Protein AF-A0A3M2BTY1-F1 (afdb_monomer_lite)

Radius of gyration: 21.59 Å; chains: 1; bounding box: 70×40×48 Å

Foldseek 3Di:
DVVVVVVVVVVVVVVVVVVVVPPQPQDFPWPPDKDKCFLVHFKDKDFDPFQNKFFKKKFKKEKAPCQPPDFFDFFKKKFFAAPVRHTPDIDTDGDQPFYHHQQCVDPVNVVRDPHHHDDFPDWDQDPVNPGIGGIGMGMDGPVDMDGTGMMMMGGDPPDDRRMIMITRTMGGGD

Sequence (174 aa):
GRRRALAALLFVVAVTAAGLAALPRAGVVPLAETVALGAARRGWARSLPPGTTVSTVVIDSSLTHSLGLEPGAPLAAVQLLDAERRPLASWRLRLGEHTAEWAVARGDVANRLSYRPPAPWLSTVAPDGSHFARRFRARFDLGSPVAAAWVVVRRPRRLPPATEVVLYRLELRP

Secondary structure (DSSP, 8-state):
-HHHHHHHHHHHHHHHHHHHHTS--------SS-EEESSS--EEEEE--TT-EEEEEEEEEEEES-TTPPTT-EEEEEEEE-TT--EEEEEEEEBTTTB-BTTTTSHHHHTT-SSPPPPPSEEEE-TTSSSEEEEEEEEEEEEEEEE-SEEEEE--TTS-TT-EEEEEEEEEE-

Structure (mmCIF, N/CA/C/O backbone):
data_AF-A0A3M2BTY1-F1
#
_entry.id   AF-A0A3M2BTY1-F1
#
loop_
_atom_site.group_PDB
_atom_site.id
_atom_site.type_symbol
_atom_site.label_atom_id
_atom_site.label_alt_id
_atom_site.label_comp_id
_atom_site.label_asym_id
_atom_site.label_entity_id
_atom_site.label_seq_id
_atom_site.pdbx_PDB_ins_code
_atom_site.Cartn_x
_atom_site.Cartn_y
_atom_site.Cartn_z
_atom_site.occupancy
_atom_site.B_iso_or_equiv
_atom_site.auth_seq_id
_atom_site.auth_comp_id
_atom_site.auth_asym_id
_atom_site.auth_atom_id
_atom_site.pdbx_PDB_model_num
ATOM 1 N N . GLY A 1 1 ? -53.047 24.968 22.692 1.00 58.06 1 GLY A N 1
ATOM 2 C CA . GLY A 1 1 ? -52.004 25.496 23.600 1.00 58.06 1 GLY A CA 1
ATOM 3 C C . GLY A 1 1 ? -50.665 25.585 22.891 1.00 58.06 1 GLY A C 1
ATOM 4 O O . GLY A 1 1 ? -49.996 24.567 22.757 1.00 58.06 1 GLY A O 1
ATOM 5 N N . ARG A 1 2 ? -50.273 26.787 22.441 1.00 51.78 2 ARG A N 1
ATOM 6 C CA . ARG A 1 2 ? -49.049 27.041 21.646 1.00 51.78 2 ARG A CA 1
ATOM 7 C C . ARG A 1 2 ? -47.749 26.539 22.305 1.00 51.78 2 ARG A C 1
ATOM 9 O O . ARG A 1 2 ? -46.832 26.140 21.603 1.00 51.78 2 ARG A O 1
ATOM 16 N N . ARG A 1 3 ? -47.703 26.460 23.642 1.00 51.59 3 ARG A N 1
ATOM 17 C CA . ARG A 1 3 ? -46.551 25.938 24.405 1.00 51.59 3 ARG A CA 1
ATOM 18 C C . ARG A 1 3 ? -46.315 24.426 24.250 1.00 51.59 3 ARG A C 1
ATOM 20 O O . ARG A 1 3 ? -45.173 23.996 24.316 1.00 51.59 3 ARG A O 1
ATOM 27 N N . ARG A 1 4 ? -47.359 23.620 24.006 1.00 50.47 4 ARG A N 1
ATOM 28 C CA . ARG A 1 4 ? -47.216 22.157 23.831 1.00 50.47 4 ARG A CA 1
ATOM 29 C C . ARG A 1 4 ? -46.705 21.776 22.435 1.00 50.47 4 ARG A C 1
ATOM 31 O O . ARG A 1 4 ? -45.961 20.815 22.310 1.00 50.47 4 ARG A O 1
ATOM 38 N N . ALA A 1 5 ? -47.041 22.565 21.412 1.00 50.19 5 ALA A N 1
ATOM 39 C CA . ALA A 1 5 ? -46.556 22.354 20.046 1.00 50.19 5 ALA A CA 1
ATOM 40 C C . ALA A 1 5 ? -45.056 22.684 19.893 1.00 50.19 5 ALA A C 1
ATOM 42 O O . ALA A 1 5 ? -44.337 21.972 19.203 1.00 50.19 5 ALA A O 1
ATOM 43 N N . LEU A 1 6 ? -44.569 23.714 20.597 1.00 51.16 6 LEU A N 1
ATOM 44 C CA . LEU A 1 6 ? -43.148 24.092 20.617 1.00 51.16 6 LEU A CA 1
ATOM 45 C C . LEU A 1 6 ? -42.258 23.054 21.322 1.00 51.16 6 LEU A C 1
ATOM 47 O O . LEU A 1 6 ? -41.157 22.777 20.855 1.00 51.16 6 LEU A O 1
ATOM 51 N N . ALA A 1 7 ? -42.744 22.441 22.406 1.00 52.81 7 ALA A N 1
ATOM 52 C CA . ALA A 1 7 ? -42.001 21.406 23.130 1.00 52.81 7 ALA A CA 1
ATOM 53 C C . ALA A 1 7 ? -41.835 20.111 22.311 1.00 52.81 7 ALA A C 1
ATOM 55 O O . ALA A 1 7 ? -40.768 19.503 22.330 1.00 52.81 7 ALA A O 1
ATOM 56 N N . ALA A 1 8 ? -42.861 19.717 21.547 1.00 49.44 8 ALA A N 1
ATOM 57 C CA . ALA A 1 8 ? -42.791 18.546 20.673 1.00 49.44 8 ALA A CA 1
ATOM 58 C C . ALA A 1 8 ? -41.822 18.751 19.491 1.00 49.44 8 ALA A C 1
ATOM 60 O O . ALA A 1 8 ? -41.097 17.828 19.126 1.00 49.44 8 ALA A O 1
ATOM 61 N N . LEU A 1 9 ? -41.750 19.969 18.936 1.00 47.84 9 LEU A N 1
ATOM 62 C CA . LEU A 1 9 ? -40.831 20.288 17.838 1.00 47.84 9 LEU A CA 1
ATOM 63 C C . LEU A 1 9 ? -39.355 20.250 18.282 1.00 47.84 9 LEU A C 1
ATOM 65 O O . LEU A 1 9 ? -38.503 19.752 17.550 1.00 47.84 9 LEU A O 1
ATOM 69 N N . LEU A 1 10 ? -39.055 20.722 19.498 1.00 50.84 10 LEU A N 1
ATOM 70 C CA . LEU A 1 10 ? -37.697 20.700 20.060 1.00 50.84 10 LEU A CA 1
ATOM 71 C C . LEU A 1 10 ? -37.196 19.275 20.347 1.00 50.84 10 LEU A C 1
ATOM 73 O O . LEU A 1 10 ? -36.008 19.001 20.186 1.00 50.84 10 LEU A O 1
ATOM 77 N N . PHE A 1 11 ? -38.090 18.353 20.713 1.00 49.59 11 PHE A N 1
ATOM 78 C CA . PHE A 1 11 ? -37.715 16.965 20.994 1.00 49.59 11 PHE A CA 1
ATOM 79 C C . PHE A 1 11 ? -37.336 16.195 19.717 1.00 49.59 11 PHE A C 1
ATOM 81 O O . PHE A 1 11 ? -36.356 15.452 19.707 1.00 49.59 11 PHE A O 1
ATOM 88 N N . VAL A 1 12 ? -38.051 16.422 18.609 1.00 50.56 12 VAL A N 1
ATOM 89 C CA . VAL A 1 12 ? -37.756 15.774 17.317 1.00 50.56 12 VAL A CA 1
ATOM 90 C C . VAL A 1 12 ? -36.414 16.248 16.743 1.00 50.56 12 VAL A C 1
ATOM 92 O O . VAL A 1 12 ? -35.646 15.424 16.246 1.00 50.56 12 VAL A O 1
ATOM 95 N N . VAL A 1 13 ? -36.085 17.540 16.878 1.00 52.81 13 VAL A N 1
ATOM 96 C CA . VAL A 1 13 ? -34.789 18.104 16.446 1.00 52.81 13 VAL A CA 1
ATOM 97 C C . VAL A 1 13 ? -33.627 17.579 17.302 1.00 52.81 13 VAL A C 1
ATOM 99 O O . VAL A 1 13 ? -32.562 17.264 16.771 1.00 52.81 13 VAL A O 1
ATOM 102 N N . ALA A 1 14 ? -33.822 17.410 18.615 1.00 50.62 14 ALA A N 1
ATOM 103 C CA . ALA A 1 14 ? -32.788 16.870 19.502 1.00 50.62 14 ALA A CA 1
ATOM 104 C C . ALA A 1 14 ? -32.478 15.386 19.218 1.00 50.62 14 ALA A C 1
ATOM 106 O O . ALA A 1 14 ? -31.310 14.993 19.195 1.00 50.62 14 ALA A O 1
ATOM 107 N N . VAL A 1 15 ? -33.501 14.569 18.935 1.00 52.22 15 VAL A N 1
ATOM 108 C CA . VAL A 1 15 ? -33.322 13.141 18.604 1.00 52.22 15 VAL A CA 1
ATOM 109 C C . VAL A 1 15 ? -32.662 12.950 17.229 1.00 52.22 15 VAL A C 1
ATOM 111 O O . VAL A 1 15 ? -31.825 12.062 17.073 1.00 52.22 15 VAL A O 1
ATOM 114 N N . THR A 1 16 ? -32.943 13.815 16.247 1.00 52.03 16 THR A N 1
ATOM 115 C CA . THR A 1 16 ? -32.255 13.774 14.938 1.00 52.03 16 THR A CA 1
ATOM 116 C C . THR A 1 16 ? -30.805 14.268 15.007 1.00 52.03 16 THR A C 1
ATOM 118 O O . THR A 1 16 ? -29.936 13.681 14.361 1.00 52.03 16 THR A O 1
ATOM 121 N N . ALA A 1 17 ? -30.497 15.275 15.832 1.00 51.81 17 ALA A N 1
ATOM 122 C CA . ALA A 1 17 ? -29.123 15.750 16.028 1.00 51.81 17 ALA A CA 1
ATOM 123 C C . ALA A 1 17 ? -28.230 14.724 16.757 1.00 51.81 17 ALA A C 1
ATOM 125 O O . ALA A 1 17 ? -27.063 14.557 16.398 1.00 51.81 17 ALA A O 1
ATOM 126 N N . ALA A 1 18 ? -28.776 13.987 17.732 1.00 54.22 18 ALA A N 1
ATOM 127 C CA . ALA A 1 18 ? -28.045 12.932 18.438 1.00 54.22 18 ALA A CA 1
ATOM 128 C C . ALA A 1 18 ? -27.716 11.727 17.531 1.00 54.22 18 ALA A C 1
ATOM 130 O O . ALA A 1 18 ? -26.628 11.162 17.631 1.00 54.22 18 ALA A O 1
ATOM 131 N N . GLY A 1 19 ? -28.608 11.376 16.596 1.00 52.06 19 GLY A N 1
ATOM 132 C CA . GLY A 1 19 ? -28.371 10.299 15.626 1.00 52.06 19 GLY A CA 1
ATOM 133 C C . GLY A 1 19 ? -27.244 10.600 14.627 1.00 52.06 19 GLY A C 1
ATOM 134 O O . GLY A 1 19 ? -26.465 9.712 14.291 1.00 52.06 19 GLY A O 1
ATOM 135 N N . LEU A 1 20 ? -27.096 11.860 14.201 1.00 52.16 20 LEU A N 1
ATOM 136 C CA . LEU A 1 20 ? -26.024 12.291 13.289 1.00 52.16 20 LEU A CA 1
ATOM 137 C C . LEU A 1 20 ? -24.641 12.343 13.960 1.00 52.16 20 LEU A C 1
ATOM 139 O O . LEU A 1 20 ? -23.632 12.119 13.292 1.00 52.16 20 LEU A O 1
ATOM 143 N N . ALA A 1 21 ? -24.576 12.592 15.272 1.00 54.00 21 ALA A N 1
ATOM 144 C CA . ALA A 1 21 ? -23.324 12.577 16.033 1.00 54.00 21 ALA A CA 1
ATOM 145 C C . ALA A 1 21 ? -22.794 11.156 16.314 1.00 54.00 21 ALA A C 1
ATOM 147 O O . ALA A 1 21 ? -21.604 10.996 16.587 1.00 54.00 21 ALA A O 1
ATOM 148 N N . ALA A 1 22 ? -23.658 10.139 16.226 1.00 53.44 22 ALA A N 1
ATOM 149 C CA . ALA A 1 22 ? -23.316 8.733 16.437 1.00 53.44 22 ALA A CA 1
ATOM 150 C C . ALA A 1 22 ? -22.907 7.996 15.150 1.00 53.44 22 ALA A C 1
ATOM 152 O O . ALA A 1 22 ? -22.545 6.820 15.210 1.00 53.44 22 ALA A O 1
ATOM 153 N N . LEU A 1 23 ? -22.944 8.658 13.986 1.00 50.78 23 LEU A N 1
ATOM 154 C CA . LEU A 1 23 ? -22.429 8.051 12.765 1.00 50.78 23 LEU A CA 1
ATOM 155 C C . LEU A 1 23 ? -20.913 7.864 12.911 1.00 50.78 23 LEU A C 1
ATOM 157 O O . LEU A 1 23 ? -20.207 8.849 13.163 1.00 50.78 23 LEU A O 1
ATOM 161 N N . PRO A 1 24 ? -20.387 6.636 12.743 1.00 52.91 24 PRO A N 1
ATOM 162 C CA . PRO A 1 24 ? -18.952 6.418 12.733 1.00 52.91 24 PRO A CA 1
ATOM 163 C C . PRO A 1 24 ? -18.378 7.276 11.609 1.00 52.91 24 PRO A C 1
ATOM 165 O O . PRO A 1 24 ? -18.640 7.037 10.428 1.00 52.91 24 PRO A O 1
ATOM 168 N N . ARG A 1 25 ? -17.640 8.334 11.968 1.00 55.75 25 ARG A N 1
ATOM 169 C CA . ARG A 1 25 ? -16.947 9.150 10.974 1.00 55.75 25 ARG A CA 1
ATOM 170 C C . ARG A 1 25 ? -16.021 8.211 10.228 1.00 55.75 25 ARG A C 1
ATOM 172 O O . ARG A 1 25 ? -15.083 7.680 10.820 1.00 55.75 25 ARG A O 1
ATOM 179 N N . ALA A 1 26 ? -16.295 8.010 8.943 1.00 56.25 26 ALA A N 1
ATOM 180 C CA . ALA A 1 26 ? -15.374 7.319 8.073 1.00 56.25 26 ALA A CA 1
ATOM 181 C C . ALA A 1 26 ? -14.059 8.099 8.068 1.00 56.25 26 ALA A C 1
ATOM 183 O O . ALA A 1 26 ? -13.945 9.163 7.459 1.00 56.25 26 ALA A O 1
ATOM 184 N N . GLY A 1 27 ? -13.098 7.615 8.849 1.00 60.81 27 GLY A N 1
ATOM 185 C CA . GLY A 1 27 ? -11.840 8.294 9.077 1.00 60.81 27 GLY A CA 1
ATOM 186 C C . GLY A 1 27 ? -10.926 8.082 7.890 1.00 60.81 27 GLY A C 1
ATOM 187 O O . GLY A 1 27 ? -10.031 7.248 7.952 1.00 60.81 27 GLY A O 1
ATOM 188 N N . VAL A 1 28 ? -11.097 8.855 6.816 1.00 65.81 28 VAL A N 1
ATOM 189 C CA . VAL A 1 28 ? -10.017 8.994 5.837 1.00 65.81 28 VAL A CA 1
ATOM 190 C C . VAL A 1 28 ? -8.826 9.558 6.607 1.00 65.81 28 VAL A C 1
ATOM 192 O O . VAL A 1 28 ? -8.851 10.709 7.028 1.00 65.81 28 VAL A O 1
ATOM 195 N N . VAL A 1 29 ? -7.806 8.733 6.838 1.00 65.12 29 VAL A N 1
ATOM 196 C CA . VAL A 1 29 ? -6.553 9.151 7.472 1.00 65.12 29 VAL A CA 1
ATOM 197 C C . VAL A 1 29 ? -5.583 9.514 6.354 1.00 65.12 29 VAL A C 1
ATOM 199 O O . VAL A 1 29 ? -4.806 8.654 5.953 1.00 65.12 29 VAL A O 1
ATOM 202 N N . PRO A 1 30 ? -5.603 10.744 5.800 1.00 66.00 30 PRO A N 1
ATOM 203 C CA . PRO A 1 30 ? -4.655 11.103 4.755 1.00 66.00 30 PRO A CA 1
ATOM 204 C C . PRO A 1 30 ? -3.244 10.885 5.291 1.00 66.00 30 PRO A C 1
ATOM 206 O O . PRO A 1 30 ? -2.934 11.319 6.405 1.00 66.00 30 PRO A O 1
ATOM 209 N N . LEU A 1 31 ? -2.385 10.210 4.525 1.00 65.25 31 LEU A N 1
ATOM 210 C CA . LEU A 1 31 ? -0.957 10.265 4.809 1.00 65.25 31 LEU A CA 1
ATOM 211 C C . LEU A 1 31 ? -0.568 11.743 4.728 1.00 65.25 31 LEU A C 1
ATOM 213 O O . LEU A 1 31 ? -0.758 12.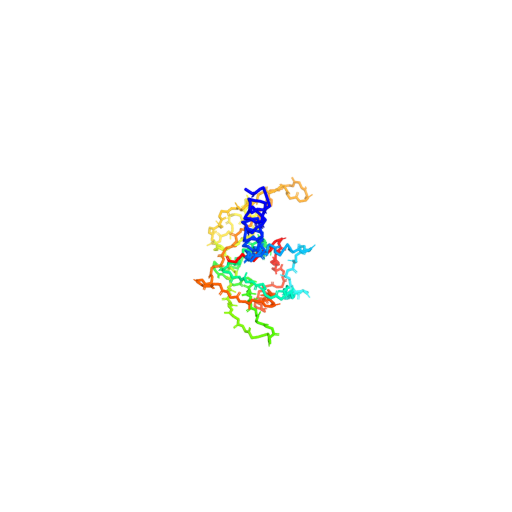371 3.692 1.00 65.25 31 LEU A O 1
ATOM 217 N N . ALA A 1 32 ? -0.110 12.313 5.843 1.00 61.34 32 ALA A N 1
ATOM 218 C CA . ALA A 1 32 ? 0.323 13.708 5.868 1.00 61.34 32 ALA A CA 1
ATOM 219 C C . ALA A 1 32 ? 1.559 13.923 4.970 1.00 61.34 32 ALA A C 1
ATOM 221 O O . ALA A 1 32 ? 1.826 15.039 4.542 1.00 61.34 32 ALA A O 1
ATOM 222 N N . GLU A 1 33 ? 2.279 12.840 4.660 1.00 76.62 33 GLU A N 1
ATOM 223 C CA . GLU A 1 33 ? 3.477 12.802 3.830 1.00 76.62 33 GLU A CA 1
ATOM 224 C C . GLU A 1 33 ? 3.444 11.587 2.889 1.00 76.62 33 GLU A C 1
ATOM 226 O O . GLU A 1 33 ? 2.953 10.520 3.257 1.00 76.62 33 GLU A O 1
ATOM 231 N N . THR A 1 34 ? 4.000 11.723 1.682 1.00 90.88 34 THR A N 1
ATOM 232 C CA . THR A 1 34 ? 4.327 10.551 0.853 1.00 90.88 34 THR A CA 1
ATOM 233 C C . THR A 1 34 ? 5.432 9.761 1.551 1.00 90.88 34 THR A C 1
ATOM 235 O O . THR A 1 34 ? 6.454 10.325 1.937 1.00 90.88 34 THR A O 1
ATOM 238 N N . VAL A 1 35 ? 5.243 8.453 1.717 1.00 94.12 35 VAL A N 1
ATOM 239 C CA . VAL A 1 35 ? 6.180 7.589 2.443 1.00 94.12 35 VAL A CA 1
ATOM 240 C C . VAL A 1 35 ? 6.897 6.674 1.461 1.00 94.12 35 VAL A C 1
ATOM 242 O O . VAL A 1 35 ? 6.293 5.754 0.918 1.00 94.12 35 VAL A O 1
ATOM 245 N N . ALA A 1 36 ? 8.199 6.879 1.274 1.00 96.12 36 ALA A N 1
ATOM 246 C CA . ALA A 1 36 ? 9.056 5.926 0.575 1.00 96.12 36 ALA A CA 1
ATOM 247 C C . ALA A 1 36 ? 9.588 4.871 1.558 1.00 96.12 36 ALA A C 1
ATOM 249 O O . ALA A 1 36 ? 10.252 5.194 2.548 1.00 96.12 36 ALA A O 1
ATOM 250 N N . LEU A 1 37 ? 9.281 3.602 1.291 1.00 97.00 37 LEU A N 1
ATOM 251 C CA . LEU A 1 37 ? 9.797 2.454 2.023 1.00 97.00 37 LEU A CA 1
ATOM 252 C C . LEU A 1 37 ? 10.923 1.797 1.218 1.00 97.00 37 LEU A C 1
ATOM 254 O O . LEU A 1 37 ? 10.680 0.960 0.346 1.00 97.00 37 LEU A O 1
ATOM 258 N N . GLY A 1 38 ? 12.157 2.170 1.547 1.00 96.50 38 GLY A N 1
ATOM 259 C CA . GLY A 1 38 ? 13.391 1.669 0.936 1.00 96.50 38 GLY A CA 1
ATOM 260 C C . GLY A 1 38 ? 14.318 0.994 1.950 1.00 96.50 38 GLY A C 1
ATOM 261 O O . GLY A 1 38 ? 13.918 0.641 3.065 1.00 96.50 38 GLY A O 1
ATOM 262 N N . ALA A 1 39 ? 15.589 0.813 1.586 1.00 94.69 39 ALA A N 1
ATOM 263 C CA . ALA A 1 39 ? 16.591 0.253 2.496 1.00 94.69 39 ALA A CA 1
ATOM 264 C C . ALA A 1 39 ? 16.832 1.139 3.737 1.00 94.69 39 ALA A C 1
ATOM 266 O O . ALA A 1 39 ? 17.003 0.595 4.832 1.00 94.69 39 ALA A O 1
ATOM 267 N N . ALA A 1 40 ? 16.788 2.468 3.566 1.00 95.12 40 ALA A N 1
ATOM 268 C CA . ALA A 1 40 ? 16.998 3.464 4.622 1.00 95.12 40 ALA A CA 1
ATOM 269 C C . ALA A 1 40 ? 15.792 3.623 5.568 1.00 95.12 40 ALA A C 1
ATOM 271 O O . ALA A 1 40 ? 15.963 3.827 6.767 1.00 95.12 40 ALA A O 1
ATOM 272 N N . ARG A 1 41 ? 14.561 3.467 5.057 1.00 95.88 41 ARG A N 1
ATOM 273 C CA . ARG A 1 41 ? 13.312 3.524 5.838 1.00 95.88 41 ARG A CA 1
ATOM 274 C C . ARG A 1 41 ? 12.497 2.258 5.597 1.00 95.88 41 ARG A C 1
ATOM 276 O O . ARG A 1 41 ? 11.685 2.184 4.685 1.00 95.88 41 ARG A O 1
ATOM 283 N N . ARG A 1 42 ? 12.699 1.236 6.432 1.00 96.50 42 ARG A N 1
ATOM 284 C CA . ARG A 1 42 ? 12.033 -0.073 6.262 1.00 96.50 42 ARG A CA 1
ATOM 285 C C . ARG A 1 42 ? 10.628 -0.146 6.848 1.00 96.50 42 ARG A C 1
ATOM 287 O O . ARG A 1 42 ? 9.956 -1.161 6.683 1.00 96.50 42 ARG A O 1
ATOM 294 N N . GLY A 1 43 ? 10.189 0.879 7.563 1.00 96.50 43 GLY A N 1
ATOM 295 C CA . GLY A 1 43 ? 8.891 0.871 8.208 1.00 96.50 43 GLY A CA 1
ATOM 296 C C . GLY A 1 43 ? 8.337 2.265 8.416 1.00 96.50 43 GLY A C 1
ATOM 297 O O . GLY A 1 43 ? 9.071 3.246 8.533 1.00 96.50 43 GLY A O 1
ATOM 298 N N . TRP A 1 44 ? 7.019 2.308 8.482 1.00 96.00 44 TRP A N 1
ATOM 299 C CA . TRP A 1 44 ? 6.229 3.469 8.826 1.00 96.00 44 TRP A CA 1
ATOM 300 C C . TRP A 1 44 ? 5.103 3.021 9.749 1.00 96.00 44 TRP A C 1
ATOM 302 O O . TRP A 1 44 ? 4.555 1.929 9.590 1.00 96.00 44 TRP A O 1
ATOM 312 N N . ALA A 1 45 ? 4.785 3.839 10.739 1.00 95.94 45 ALA A N 1
ATOM 313 C CA . ALA A 1 45 ? 3.713 3.572 11.677 1.00 95.94 45 ALA A CA 1
ATOM 314 C C . ALA A 1 45 ? 3.030 4.882 12.042 1.00 95.94 45 ALA A C 1
ATOM 316 O O . ALA A 1 45 ? 3.680 5.927 12.103 1.00 95.94 45 ALA A O 1
ATOM 317 N N . ARG A 1 46 ? 1.732 4.810 12.317 1.00 94.50 46 ARG A N 1
ATOM 318 C CA . ARG A 1 46 ? 0.939 5.958 12.743 1.00 94.50 46 ARG A CA 1
ATOM 319 C C . ARG A 1 46 ? -0.102 5.535 13.765 1.00 94.50 46 ARG A C 1
ATOM 321 O O . ARG A 1 46 ? -0.778 4.524 13.570 1.00 94.50 46 ARG A O 1
ATOM 328 N N . SER A 1 47 ? -0.224 6.323 14.829 1.00 94.75 47 SER A N 1
ATOM 329 C CA . SER A 1 47 ? -1.331 6.220 15.773 1.00 94.75 47 SER A CA 1
ATOM 330 C C . SER A 1 47 ? -2.608 6.783 15.154 1.00 94.75 47 SER A C 1
ATOM 332 O O . SER A 1 47 ? -2.590 7.750 14.385 1.00 94.75 47 SER A O 1
ATOM 334 N N . LEU A 1 48 ? -3.724 6.152 15.483 1.00 92.88 48 LEU A N 1
ATOM 335 C CA . LEU A 1 48 ? -5.056 6.520 15.035 1.00 92.88 48 LEU A CA 1
ATOM 336 C C . LEU A 1 48 ? -5.810 7.193 16.188 1.00 92.88 48 LEU A C 1
ATOM 338 O O . LEU A 1 48 ? -5.536 6.884 17.352 1.00 92.88 48 LEU A O 1
ATOM 342 N N . PRO A 1 49 ? -6.755 8.104 15.900 1.00 91.94 49 PRO A N 1
ATOM 343 C CA . PRO A 1 49 ? -7.641 8.636 16.926 1.00 91.94 49 PRO A CA 1
ATOM 344 C C . PRO A 1 49 ? -8.353 7.505 17.696 1.00 91.94 49 PRO A C 1
ATOM 346 O O . PRO A 1 49 ? -8.722 6.496 17.081 1.00 91.94 49 PRO A O 1
ATOM 349 N N . PRO A 1 50 ? -8.583 7.649 19.013 1.00 90.56 50 PRO A N 1
ATOM 350 C CA . PRO A 1 50 ? -9.339 6.666 19.784 1.00 90.56 50 PRO A CA 1
ATOM 351 C C . PRO A 1 50 ? -10.713 6.376 19.163 1.00 90.56 50 PRO A C 1
ATOM 353 O O . PRO A 1 50 ? -11.384 7.286 18.680 1.00 90.56 50 PRO A O 1
ATOM 356 N N . GLY A 1 51 ? -11.124 5.105 19.166 1.00 89.56 51 GLY A N 1
ATOM 357 C CA . GLY A 1 51 ? -12.402 4.668 18.590 1.00 89.56 51 GLY A CA 1
ATOM 358 C C . GLY A 1 51 ? -12.431 4.574 17.058 1.00 89.56 51 GLY A C 1
ATOM 359 O O . GLY A 1 51 ? -13.498 4.337 16.490 1.00 89.56 51 GLY A O 1
ATOM 360 N N . THR A 1 52 ? -11.290 4.733 16.371 1.00 92.56 52 THR A N 1
ATOM 361 C CA . THR A 1 52 ? -11.216 4.553 14.912 1.00 92.56 52 THR A CA 1
ATOM 362 C C . THR A 1 52 ? -11.635 3.135 14.532 1.00 92.56 52 THR A C 1
ATOM 364 O O . THR A 1 52 ? -10.939 2.163 14.820 1.00 92.56 52 THR A O 1
ATOM 367 N N . THR A 1 53 ? -12.778 3.030 13.860 1.00 94.19 53 THR A N 1
ATOM 368 C CA . THR A 1 53 ? -13.317 1.766 13.358 1.00 94.19 53 THR A CA 1
ATOM 369 C C . THR A 1 53 ? -12.917 1.578 11.897 1.00 94.19 53 THR A C 1
ATOM 371 O O . THR A 1 53 ? -13.015 2.514 11.102 1.00 94.19 53 THR A O 1
ATOM 374 N N . VAL A 1 54 ? -12.440 0.382 11.550 1.00 94.81 54 VAL A N 1
ATOM 375 C CA . VAL A 1 54 ? -11.905 0.052 10.224 1.00 94.81 54 VAL A CA 1
ATOM 376 C C . VAL A 1 54 ? -12.487 -1.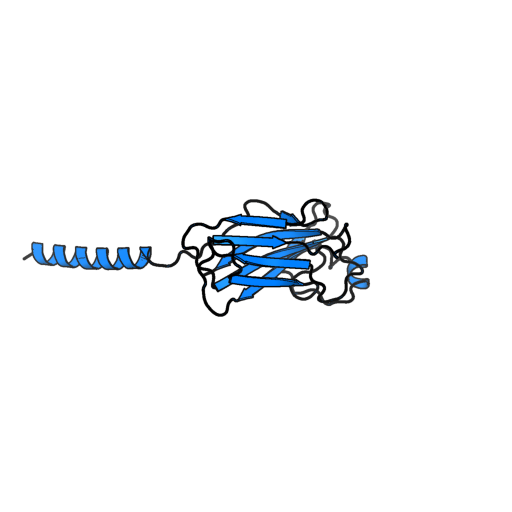273 9.733 1.00 94.81 54 VAL A C 1
ATOM 378 O O . VAL A 1 54 ? -12.240 -2.305 10.343 1.00 94.81 54 VAL A O 1
ATOM 381 N N . SER A 1 55 ? -13.203 -1.266 8.610 1.00 95.88 55 SER A N 1
ATOM 382 C CA . SER A 1 55 ? -13.600 -2.452 7.830 1.00 95.88 55 SER A CA 1
ATOM 383 C C . SER A 1 55 ? -12.776 -2.634 6.555 1.00 95.88 55 SER A C 1
ATOM 385 O O . SER A 1 55 ? -12.691 -3.740 6.023 1.00 95.88 55 SER A O 1
ATOM 387 N N . THR A 1 56 ? -12.166 -1.553 6.058 1.00 96.38 56 THR A N 1
ATOM 388 C CA . THR A 1 56 ? -11.399 -1.546 4.811 1.00 96.38 56 THR A CA 1
ATOM 389 C C . THR A 1 56 ? -10.126 -0.717 4.954 1.00 96.38 56 THR A C 1
ATOM 391 O O . THR A 1 56 ? -10.161 0.411 5.452 1.00 96.38 56 THR A O 1
ATOM 394 N N . VAL A 1 57 ? -9.019 -1.219 4.407 1.00 96.19 57 VAL A N 1
ATOM 395 C CA . VAL A 1 57 ? -7.787 -0.458 4.168 1.00 96.19 57 VAL A CA 1
ATOM 396 C C . VAL A 1 57 ? -7.588 -0.270 2.664 1.00 96.19 57 VAL A C 1
ATOM 398 O O . VAL A 1 57 ? -7.555 -1.241 1.913 1.00 96.19 57 VAL A O 1
ATOM 401 N N . VAL A 1 58 ? -7.433 0.974 2.211 1.00 96.56 58 VAL A N 1
ATOM 402 C CA . VAL A 1 58 ? -7.112 1.305 0.811 1.00 96.56 58 VAL A CA 1
ATOM 403 C C . VAL A 1 58 ? -5.736 1.953 0.750 1.00 96.56 58 VAL A C 1
ATOM 405 O O . VAL A 1 58 ? -5.433 2.825 1.561 1.00 96.56 58 VAL A O 1
ATOM 408 N N . ILE A 1 59 ? -4.893 1.536 -0.193 1.00 96.00 59 ILE A N 1
ATOM 409 C CA . ILE A 1 59 ? -3.517 2.030 -0.329 1.00 96.00 59 ILE A CA 1
ATOM 410 C C . ILE A 1 59 ? -3.254 2.453 -1.766 1.00 96.00 59 ILE A C 1
ATOM 412 O O . ILE A 1 59 ? -3.334 1.631 -2.677 1.00 96.00 59 ILE A O 1
ATOM 416 N N . ASP A 1 60 ? -2.847 3.708 -1.937 1.00 95.88 60 ASP A N 1
ATOM 417 C CA . ASP A 1 60 ? -2.318 4.226 -3.194 1.00 95.88 60 ASP A CA 1
ATOM 418 C C . ASP A 1 60 ? -0.803 4.114 -3.156 1.00 95.88 60 ASP A C 1
ATOM 420 O O . ASP A 1 60 ? -0.143 4.703 -2.293 1.00 95.88 60 ASP A O 1
ATOM 424 N N . SER A 1 61 ? -0.244 3.367 -4.099 1.00 97.12 61 SER A N 1
ATOM 425 C CA . SER A 1 61 ? 1.183 3.084 -4.119 1.00 97.12 61 SER A CA 1
ATOM 426 C C . SER A 1 61 ? 1.759 3.019 -5.523 1.00 97.12 61 SER A C 1
ATOM 428 O O . SER A 1 61 ? 1.040 2.879 -6.512 1.00 97.12 61 SER A O 1
ATOM 430 N N . SER A 1 62 ? 3.078 3.080 -5.593 1.00 97.12 62 SER A N 1
ATOM 431 C CA . SER A 1 62 ? 3.855 2.630 -6.740 1.00 97.12 62 SER A CA 1
ATOM 432 C C . SER A 1 62 ? 5.124 1.936 -6.254 1.00 97.12 62 SER A C 1
ATOM 434 O O . SER A 1 62 ? 5.477 1.993 -5.071 1.00 97.12 62 SER A O 1
ATOM 436 N N . LEU A 1 63 ? 5.798 1.259 -7.172 1.00 97.25 63 LEU A N 1
ATOM 437 C CA . LEU A 1 63 ? 7.069 0.596 -6.927 1.00 97.25 63 LEU A CA 1
ATOM 438 C C . LEU A 1 63 ? 8.135 1.196 -7.836 1.00 97.25 63 LEU A C 1
ATOM 440 O O . LEU A 1 63 ? 7.841 1.444 -9.003 1.00 97.25 63 LEU A O 1
ATOM 444 N N . THR A 1 64 ? 9.346 1.372 -7.320 1.00 95.19 64 THR A N 1
ATOM 445 C CA . THR A 1 64 ? 10.535 1.738 -8.100 1.00 95.19 64 THR A CA 1
ATOM 446 C C . THR A 1 64 ? 11.535 0.587 -8.070 1.00 95.19 64 THR A C 1
ATOM 448 O O . THR A 1 64 ? 11.735 -0.025 -7.016 1.00 95.19 64 THR A O 1
ATOM 451 N N . HIS A 1 65 ? 12.182 0.309 -9.205 1.00 94.81 65 HIS A N 1
ATOM 452 C CA . HIS A 1 65 ? 13.245 -0.701 -9.335 1.00 94.81 65 HIS A CA 1
ATOM 453 C C . HIS A 1 65 ? 12.767 -2.124 -8.990 1.00 94.81 65 HIS A C 1
ATOM 455 O O . HIS A 1 65 ? 13.319 -2.811 -8.125 1.00 94.81 65 HIS A O 1
ATOM 461 N N . SER A 1 66 ? 11.707 -2.557 -9.670 1.00 94.31 66 SER A N 1
ATOM 462 C CA . SER A 1 66 ? 11.058 -3.865 -9.515 1.00 94.31 66 SER A CA 1
ATOM 463 C C . SER A 1 66 ? 11.480 -4.916 -10.535 1.00 94.31 66 SER A C 1
ATOM 465 O O . SER A 1 66 ? 11.068 -6.070 -10.426 1.00 94.31 66 SER A O 1
ATOM 467 N N . LEU A 1 67 ? 12.282 -4.535 -11.533 1.00 93.19 67 LEU A N 1
ATOM 468 C CA . LEU A 1 67 ? 12.784 -5.471 -12.535 1.00 93.19 67 LEU A CA 1
ATOM 469 C C . LEU A 1 67 ? 13.565 -6.606 -11.857 1.00 93.19 67 LEU A C 1
ATOM 471 O O . LEU A 1 67 ? 14.422 -6.360 -11.010 1.00 93.19 67 LEU A O 1
ATOM 475 N N . GLY A 1 68 ? 13.254 -7.846 -12.240 1.00 91.69 68 GLY A N 1
ATOM 476 C CA . GLY A 1 68 ? 13.836 -9.054 -11.648 1.00 91.69 68 GLY A CA 1
ATOM 477 C C . GLY A 1 68 ? 13.135 -9.555 -10.381 1.00 91.69 68 GLY A C 1
ATOM 478 O O . GLY A 1 68 ? 13.568 -10.552 -9.813 1.00 91.69 68 GLY A O 1
ATOM 479 N N . LEU A 1 69 ? 12.063 -8.899 -9.923 1.00 95.81 69 LEU A N 1
ATOM 480 C CA . LEU A 1 69 ? 11.190 -9.460 -8.893 1.00 95.81 69 LEU A CA 1
ATOM 481 C C . LEU A 1 69 ? 10.162 -10.413 -9.506 1.00 95.81 69 LEU A C 1
ATOM 483 O O . LEU A 1 69 ? 9.574 -10.127 -10.549 1.00 95.81 69 LEU A O 1
ATOM 487 N N . GLU A 1 70 ? 9.899 -11.510 -8.801 1.00 96.06 70 GLU A N 1
ATOM 488 C CA . GLU A 1 70 ? 8.886 -12.483 -9.203 1.00 96.06 70 GLU A CA 1
ATOM 489 C C . GLU A 1 70 ? 7.457 -11.918 -9.093 1.00 96.06 70 GLU A C 1
ATOM 491 O O . GLU A 1 70 ? 7.154 -11.167 -8.153 1.00 96.06 70 GLU A O 1
ATOM 496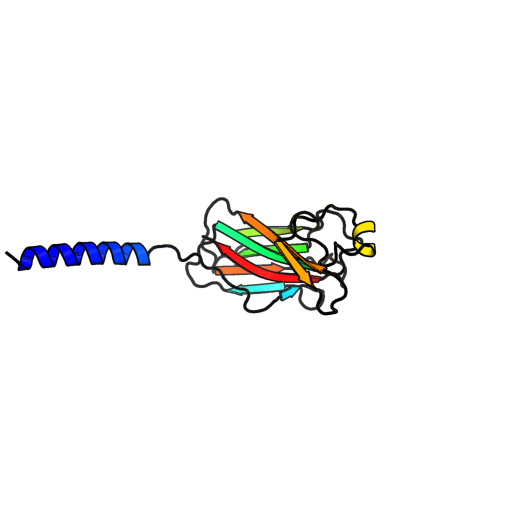 N N . PRO A 1 71 ? 6.538 -12.308 -9.996 1.00 96.69 71 PRO A N 1
ATOM 497 C CA . PRO A 1 71 ? 5.118 -12.003 -9.857 1.00 96.69 71 PRO A CA 1
ATOM 498 C C . PRO A 1 71 ? 4.587 -12.426 -8.477 1.00 96.69 71 PRO A C 1
ATOM 500 O O . PRO A 1 71 ? 4.930 -13.486 -7.956 1.00 96.69 71 PRO A O 1
ATOM 503 N N . GLY A 1 72 ? 3.768 -11.584 -7.844 1.00 97.38 72 GLY A N 1
ATOM 504 C CA . GLY A 1 72 ? 3.227 -11.856 -6.508 1.00 97.38 72 GLY A CA 1
ATOM 505 C C . GLY A 1 72 ? 4.224 -11.668 -5.353 1.00 97.38 72 GLY A C 1
ATOM 506 O O . GLY A 1 72 ? 3.848 -11.877 -4.188 1.00 97.38 72 GLY A O 1
ATOM 507 N N . ALA A 1 73 ? 5.469 -11.243 -5.625 1.00 97.75 73 ALA A N 1
ATOM 508 C CA . ALA A 1 73 ? 6.471 -10.972 -4.594 1.00 97.75 73 ALA A CA 1
ATOM 509 C C . ALA A 1 73 ? 5.926 -10.006 -3.522 1.00 97.75 73 ALA A C 1
ATOM 511 O O . ALA A 1 73 ? 5.301 -8.995 -3.858 1.00 97.75 73 ALA A O 1
ATOM 512 N N . PRO A 1 74 ? 6.143 -10.286 -2.220 1.00 98.00 74 PRO A N 1
ATOM 513 C CA . PRO A 1 74 ? 5.672 -9.421 -1.148 1.00 98.00 74 PRO A CA 1
ATOM 514 C C . PRO A 1 74 ? 6.504 -8.136 -1.087 1.00 98.00 74 PRO A C 1
ATOM 516 O O . PRO A 1 74 ? 7.717 -8.176 -0.888 1.00 98.00 74 PRO A O 1
ATOM 519 N N . LEU A 1 75 ? 5.831 -6.994 -1.201 1.00 98.19 75 LEU A N 1
ATOM 520 C CA . LEU A 1 75 ? 6.442 -5.665 -1.265 1.00 98.19 75 LEU A CA 1
ATOM 521 C C . LEU A 1 75 ? 6.364 -4.921 0.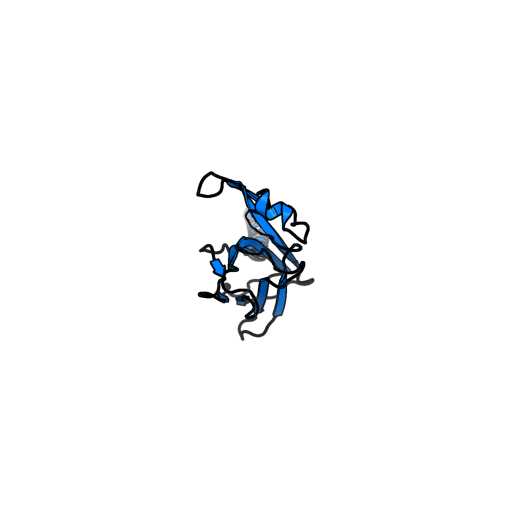071 1.00 98.19 75 LEU A C 1
ATOM 523 O O . LEU A 1 75 ? 7.311 -4.260 0.491 1.00 98.19 75 LEU A O 1
ATOM 527 N N . ALA A 1 76 ? 5.240 -5.059 0.771 1.00 98.31 76 ALA A N 1
ATOM 528 C CA . ALA A 1 76 ? 5.031 -4.484 2.092 1.00 98.31 76 ALA A CA 1
ATOM 529 C C . ALA A 1 76 ? 4.065 -5.351 2.905 1.00 98.31 76 ALA A C 1
ATOM 531 O O . ALA A 1 76 ? 3.121 -5.910 2.354 1.00 98.31 76 ALA A O 1
ATOM 532 N N . ALA A 1 77 ? 4.285 -5.452 4.212 1.00 98.25 77 ALA A N 1
ATOM 533 C CA . ALA A 1 77 ? 3.302 -5.950 5.165 1.00 98.25 77 ALA A CA 1
ATOM 534 C C . ALA A 1 77 ? 2.543 -4.759 5.756 1.00 98.25 77 ALA A C 1
ATOM 536 O O . ALA A 1 77 ? 3.176 -3.817 6.230 1.00 98.25 77 ALA A O 1
ATOM 537 N N . VAL A 1 78 ? 1.216 -4.811 5.729 1.00 97.88 78 VAL A N 1
ATOM 538 C CA . VAL A 1 78 ? 0.317 -3.784 6.271 1.00 97.88 78 VAL A CA 1
ATOM 539 C C . VAL A 1 78 ? -0.412 -4.403 7.449 1.00 97.88 78 VAL A C 1
ATOM 541 O O . VAL A 1 78 ? -1.016 -5.458 7.292 1.00 97.88 78 VAL A O 1
ATOM 544 N N . GLN A 1 79 ? -0.347 -3.777 8.618 1.00 98.38 79 GLN A N 1
ATOM 545 C CA . GLN A 1 79 ? -0.948 -4.294 9.843 1.00 98.38 79 GLN A CA 1
ATOM 546 C C . GLN A 1 79 ? -1.792 -3.216 10.515 1.00 98.38 79 GLN A C 1
ATOM 548 O O . GLN A 1 79 ? -1.356 -2.069 10.630 1.00 98.38 79 GLN A O 1
ATOM 553 N N . LEU A 1 80 ? -2.967 -3.610 10.997 1.00 98.00 80 LEU A N 1
ATOM 554 C CA . LEU A 1 80 ? -3.728 -2.844 11.980 1.00 98.00 80 LEU A CA 1
ATOM 555 C C . LEU A 1 80 ? -3.459 -3.433 13.356 1.00 98.00 80 LEU A C 1
ATOM 557 O O . LEU A 1 80 ? -3.459 -4.658 13.504 1.00 98.00 80 LEU A O 1
ATOM 561 N N . LEU A 1 81 ? -3.228 -2.571 14.342 1.00 98.50 81 LEU A N 1
ATOM 562 C CA . LEU A 1 81 ? -3.002 -2.981 15.724 1.00 98.50 81 LEU A CA 1
ATOM 563 C C . LEU A 1 81 ? -3.996 -2.295 16.667 1.00 98.50 81 LEU A C 1
ATOM 565 O O . LEU A 1 81 ? -4.442 -1.174 16.395 1.00 98.50 81 LEU A O 1
ATOM 569 N N . ASP A 1 82 ? -4.309 -2.958 17.776 1.00 97.94 82 ASP A N 1
ATOM 570 C CA . ASP A 1 82 ? -5.079 -2.383 18.884 1.00 97.94 82 ASP A CA 1
ATOM 571 C C . ASP A 1 82 ? -4.232 -1.416 19.738 1.00 97.94 82 ASP A C 1
ATOM 573 O O . ASP A 1 82 ? -3.079 -1.103 19.409 1.00 97.94 82 ASP A O 1
ATOM 577 N N . ALA A 1 83 ? -4.818 -0.891 20.818 1.00 97.50 83 ALA A N 1
ATOM 578 C CA . ALA A 1 83 ? -4.154 0.053 21.718 1.00 97.50 83 ALA A CA 1
ATOM 579 C C . ALA A 1 83 ? -2.917 -0.559 22.402 1.00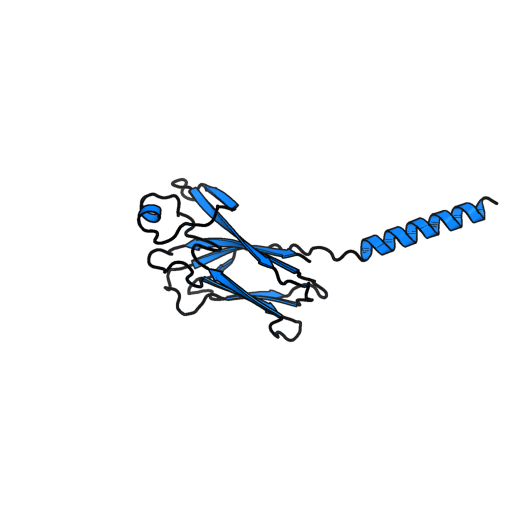 97.50 83 ALA A C 1
ATOM 581 O O . ALA A 1 83 ? -1.917 0.134 22.599 1.00 97.50 83 ALA A O 1
ATOM 582 N N . GLU A 1 84 ? -2.939 -1.869 22.653 1.00 97.94 84 GLU A N 1
ATOM 583 C CA . GLU A 1 84 ? -1.845 -2.661 23.223 1.00 97.94 84 GLU A CA 1
ATOM 584 C C . GLU A 1 84 ? -0.829 -3.140 22.166 1.00 97.94 84 GLU A C 1
ATOM 586 O O . GLU A 1 84 ? 0.086 -3.904 22.475 1.00 97.94 84 GLU A O 1
ATOM 591 N N . ARG A 1 85 ? -0.951 -2.673 20.914 1.00 97.69 85 ARG A N 1
ATOM 592 C CA . ARG A 1 85 ? -0.114 -3.043 19.757 1.00 97.69 85 ARG A CA 1
ATOM 593 C C . ARG A 1 85 ? -0.195 -4.520 19.353 1.00 97.69 85 ARG A C 1
ATOM 595 O O . ARG A 1 85 ? 0.701 -5.013 18.659 1.00 97.69 85 ARG A O 1
ATOM 602 N N . ARG A 1 86 ? -1.264 -5.225 19.715 1.00 98.19 86 ARG A N 1
ATOM 603 C CA . ARG A 1 86 ? -1.546 -6.580 19.226 1.00 98.19 86 ARG A CA 1
ATOM 604 C C . ARG A 1 86 ? -2.140 -6.513 17.816 1.00 98.19 86 ARG A C 1
ATOM 606 O O . ARG A 1 86 ? -2.910 -5.599 17.519 1.00 98.19 86 ARG A O 1
ATOM 613 N N . PRO A 1 87 ? -1.779 -7.444 16.919 1.00 98.00 87 PRO A N 1
ATOM 614 C CA . PRO A 1 87 ? -2.271 -7.435 15.548 1.00 98.00 87 PRO A CA 1
ATOM 615 C C . PRO A 1 87 ? -3.763 -7.780 15.484 1.00 98.00 87 PRO A C 1
ATOM 617 O O . PRO A 1 87 ? -4.173 -8.839 15.944 1.00 98.00 87 PRO A O 1
ATOM 620 N N . LEU A 1 88 ? -4.544 -6.901 14.856 1.00 97.94 88 LEU A N 1
ATOM 621 C CA . LEU A 1 88 ? -5.964 -7.106 14.549 1.00 97.94 88 LEU A CA 1
ATOM 622 C C . LEU A 1 88 ? -6.158 -7.701 13.152 1.00 97.94 88 LEU A C 1
ATOM 624 O O . LEU A 1 88 ? -7.005 -8.559 12.942 1.00 97.94 88 LEU A O 1
ATOM 628 N N . ALA A 1 89 ? -5.358 -7.241 12.189 1.00 98.06 89 ALA A N 1
ATOM 629 C CA . ALA A 1 89 ? -5.382 -7.709 10.809 1.00 98.06 89 ALA A CA 1
ATOM 630 C C . ALA A 1 89 ? -4.015 -7.496 10.146 1.00 98.06 89 ALA A C 1
ATOM 632 O O . ALA A 1 89 ? -3.235 -6.631 10.562 1.00 98.06 89 ALA A O 1
ATOM 633 N N . SER A 1 90 ? -3.711 -8.293 9.120 1.00 97.88 90 SER A N 1
ATOM 634 C CA . SER A 1 90 ? -2.433 -8.245 8.408 1.00 97.88 90 SER A CA 1
ATOM 635 C C . SER A 1 90 ? -2.598 -8.633 6.944 1.00 97.88 90 SER A C 1
ATOM 637 O O . SER A 1 90 ? -3.118 -9.705 6.638 1.00 97.88 90 SER A O 1
ATOM 639 N N . TRP A 1 91 ? -2.084 -7.799 6.044 1.00 98.25 91 TRP A N 1
ATOM 640 C CA . TRP A 1 91 ? -2.068 -8.050 4.604 1.00 98.25 91 TRP A CA 1
ATOM 641 C C . TRP A 1 91 ? -0.671 -7.880 4.031 1.00 98.25 91 TRP A C 1
ATOM 643 O O . TRP A 1 91 ? 0.233 -7.312 4.653 1.00 98.25 91 TRP A O 1
ATOM 653 N N . ARG A 1 92 ? -0.499 -8.364 2.802 1.00 98.31 92 ARG A N 1
ATOM 654 C CA . ARG A 1 92 ? 0.714 -8.155 2.017 1.00 98.31 92 AR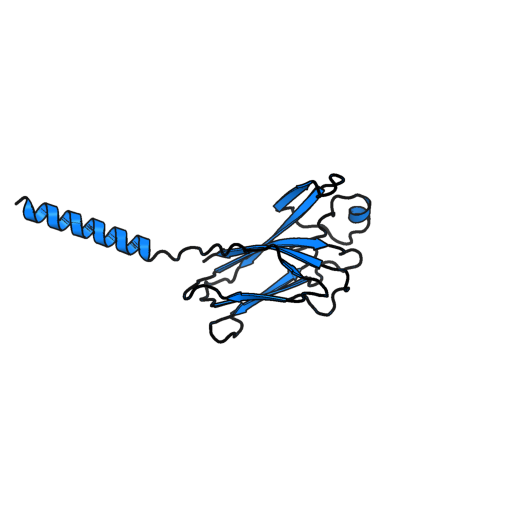G A CA 1
ATOM 655 C C . ARG A 1 92 ? 0.363 -7.420 0.736 1.00 98.31 92 ARG A C 1
ATOM 657 O O . ARG A 1 92 ? -0.400 -7.934 -0.072 1.00 98.31 92 ARG A O 1
ATOM 664 N N . LEU A 1 93 ? 0.980 -6.262 0.536 1.00 98.25 93 LEU A N 1
ATOM 665 C CA . LEU A 1 93 ? 1.042 -5.625 -0.771 1.00 98.25 93 LEU A CA 1
ATOM 666 C C . LEU A 1 93 ? 1.951 -6.475 -1.666 1.00 98.25 93 LEU A C 1
ATOM 668 O O . LEU A 1 93 ? 3.052 -6.837 -1.242 1.00 98.25 93 LEU A O 1
ATOM 672 N N . ARG A 1 94 ? 1.498 -6.813 -2.874 1.00 98.62 94 ARG A N 1
ATOM 673 C CA . ARG A 1 94 ? 2.189 -7.742 -3.784 1.00 98.62 94 ARG A CA 1
ATOM 674 C C . ARG A 1 94 ? 2.354 -7.164 -5.180 1.00 98.62 94 ARG A C 1
ATOM 676 O O . ARG A 1 94 ? 1.489 -6.421 -5.648 1.00 98.62 94 ARG A O 1
ATOM 683 N N . LEU A 1 95 ? 3.457 -7.539 -5.821 1.00 98.19 95 LEU A N 1
ATOM 684 C CA . LEU A 1 95 ? 3.789 -7.164 -7.191 1.00 98.19 95 LEU A CA 1
ATOM 685 C C . LEU A 1 95 ? 2.814 -7.786 -8.195 1.00 98.19 95 LEU A C 1
ATOM 687 O O . LEU A 1 95 ? 2.538 -8.979 -8.119 1.00 98.19 95 LEU A O 1
ATOM 691 N N . GLY A 1 96 ? 2.299 -6.987 -9.126 1.00 97.00 96 GLY A N 1
ATOM 692 C CA . GLY A 1 96 ? 1.373 -7.429 -10.175 1.00 97.00 96 GLY A CA 1
ATOM 693 C C . GLY A 1 96 ? -0.078 -7.599 -9.715 1.00 97.00 96 GLY A C 1
ATOM 694 O O . GLY A 1 96 ? -0.986 -7.437 -10.518 1.00 97.00 96 GLY A O 1
ATOM 695 N N . GLU A 1 97 ? -0.315 -7.836 -8.424 1.00 98.00 97 GLU A N 1
ATOM 696 C CA . GLU A 1 97 ? -1.670 -7.924 -7.860 1.00 98.00 97 GLU A CA 1
ATOM 697 C C . GLU A 1 97 ? -2.178 -6.568 -7.361 1.00 98.00 97 GLU A C 1
ATOM 699 O O . GLU A 1 97 ? -3.274 -6.133 -7.697 1.00 98.00 97 GLU A O 1
ATOM 704 N N . HIS A 1 98 ? -1.370 -5.887 -6.546 1.00 98.31 98 HIS A N 1
ATOM 705 C CA . HIS A 1 98 ? -1.801 -4.695 -5.812 1.00 98.31 98 HIS A CA 1
ATOM 706 C C . HIS A 1 98 ? -1.110 -3.421 -6.297 1.00 98.31 98 HIS A C 1
ATOM 708 O O . HIS A 1 98 ? -1.638 -2.319 -6.161 1.00 98.31 98 HIS A O 1
ATOM 714 N N . THR A 1 99 ? 0.106 -3.566 -6.819 1.00 98.19 99 THR A N 1
ATOM 715 C CA . THR A 1 99 ? 0.926 -2.468 -7.325 1.00 98.19 99 THR A CA 1
ATOM 716 C C . THR A 1 99 ? 1.927 -2.987 -8.353 1.00 98.19 99 THR A C 1
ATOM 718 O O . THR A 1 99 ? 2.093 -4.198 -8.517 1.00 98.19 99 THR A O 1
ATOM 721 N N . ALA A 1 100 ? 2.583 -2.078 -9.061 1.00 97.88 100 ALA A N 1
ATOM 722 C CA . ALA A 1 100 ? 3.577 -2.390 -10.079 1.00 97.88 100 ALA A CA 1
ATOM 723 C C . ALA A 1 100 ? 4.620 -1.271 -10.195 1.00 97.88 100 ALA A C 1
ATOM 725 O O . ALA A 1 100 ? 4.521 -0.242 -9.517 1.00 97.88 100 ALA A O 1
ATOM 726 N N . GLU A 1 101 ? 5.616 -1.484 -11.062 1.00 97.06 101 GLU A N 1
ATOM 727 C CA . GLU A 1 101 ? 6.578 -0.448 -11.441 1.00 97.06 101 GLU A CA 1
ATOM 728 C C . GLU A 1 101 ? 5.841 0.826 -11.869 1.00 97.06 101 GLU A C 1
ATOM 730 O O . GLU A 1 101 ? 4.965 0.793 -12.739 1.00 97.06 101 GLU A O 1
ATOM 735 N N . TRP A 1 102 ? 6.210 1.963 -11.284 1.00 95.81 102 TRP A N 1
ATOM 736 C CA . TRP A 1 102 ? 5.613 3.258 -11.608 1.00 95.81 102 TRP A CA 1
ATOM 737 C C . TRP A 1 102 ? 5.744 3.584 -13.102 1.00 95.81 102 TRP A C 1
ATOM 739 O O . TRP A 1 102 ? 4.834 4.155 -13.699 1.00 95.81 102 TRP A O 1
ATOM 749 N N . ALA A 1 103 ? 6.848 3.159 -13.714 1.00 94.81 103 ALA A N 1
ATOM 750 C CA . ALA A 1 103 ? 7.178 3.393 -15.109 1.00 94.81 103 ALA A CA 1
ATOM 751 C C . ALA A 1 103 ? 6.830 2.203 -16.023 1.00 94.81 103 ALA A C 1
ATOM 753 O O . ALA A 1 103 ? 7.401 2.065 -17.102 1.00 94.81 103 ALA A O 1
ATOM 754 N N . VAL A 1 104 ? 5.883 1.343 -15.621 1.00 93.88 104 VAL A N 1
ATOM 755 C CA . VAL A 1 104 ? 5.485 0.136 -16.374 1.00 93.88 104 VAL A CA 1
ATOM 756 C C . VAL A 1 104 ? 5.059 0.400 -17.825 1.00 93.88 104 VAL A C 1
ATOM 758 O O . VAL A 1 104 ? 5.091 -0.503 -18.652 1.00 93.88 104 VAL A O 1
ATOM 761 N N . ALA A 1 105 ? 4.653 1.626 -18.160 1.00 91.88 105 ALA A N 1
ATOM 762 C CA . ALA A 1 105 ? 4.291 1.990 -19.528 1.00 91.88 105 ALA A CA 1
ATOM 763 C C . ALA A 1 105 ? 5.500 2.214 -20.455 1.00 91.88 105 ALA A C 1
ATOM 765 O O . ALA A 1 105 ? 5.318 2.261 -21.670 1.00 91.88 105 ALA A O 1
ATOM 766 N N . ARG A 1 106 ? 6.716 2.385 -19.916 1.00 92.19 106 ARG A N 1
ATOM 767 C CA . ARG A 1 106 ? 7.920 2.544 -20.738 1.00 92.19 106 ARG A CA 1
ATOM 768 C C . ARG A 1 106 ? 8.244 1.235 -21.447 1.00 92.19 106 ARG A C 1
ATOM 770 O O . ARG A 1 106 ? 8.221 0.182 -20.816 1.00 92.19 106 ARG A O 1
ATOM 777 N N . GLY A 1 107 ? 8.601 1.303 -22.729 1.00 91.19 107 GLY A N 1
ATOM 778 C CA . GLY A 1 107 ? 8.868 0.109 -23.538 1.00 91.19 107 GLY A CA 1
ATOM 779 C C . GLY A 1 107 ? 9.972 -0.790 -22.968 1.00 91.19 107 GLY A C 1
ATOM 780 O O . GLY A 1 107 ? 9.822 -2.007 -22.946 1.00 91.19 107 GLY A O 1
ATOM 781 N N . ASP A 1 108 ? 11.047 -0.209 -22.429 1.00 91.50 108 ASP A N 1
ATOM 782 C CA . ASP A 1 108 ? 12.160 -0.956 -21.830 1.00 91.50 108 ASP A CA 1
ATOM 783 C C . ASP A 1 108 ? 11.776 -1.695 -20.539 1.00 91.50 108 ASP A C 1
ATOM 785 O O . ASP A 1 108 ? 12.305 -2.773 -20.265 1.00 91.50 108 ASP A O 1
ATOM 789 N N . VAL A 1 109 ? 10.836 -1.147 -19.768 1.00 92.56 109 VAL A N 1
ATOM 790 C CA . VAL A 1 109 ? 10.278 -1.788 -18.571 1.00 92.56 109 VAL A CA 1
ATOM 791 C C . VAL A 1 109 ? 9.230 -2.826 -18.963 1.00 92.56 109 VAL A C 1
ATOM 793 O O . VAL A 1 109 ? 9.315 -3.971 -18.525 1.00 92.56 109 VAL A O 1
ATOM 796 N N . ALA A 1 110 ? 8.266 -2.445 -19.805 1.00 92.19 110 ALA A N 1
ATOM 797 C CA . ALA A 1 110 ? 7.153 -3.287 -20.236 1.00 92.19 110 ALA A CA 1
ATOM 798 C C . ALA A 1 110 ? 7.638 -4.600 -20.864 1.00 92.19 110 ALA A C 1
ATOM 800 O O . ALA A 1 110 ? 7.145 -5.667 -20.510 1.00 92.19 110 ALA A O 1
ATOM 801 N N . ASN A 1 111 ? 8.662 -4.530 -21.721 1.00 92.44 111 ASN A N 1
ATOM 802 C CA . ASN A 1 111 ? 9.241 -5.695 -22.397 1.00 92.44 111 ASN A CA 1
ATOM 803 C C . ASN A 1 111 ? 9.990 -6.652 -21.453 1.00 92.44 111 ASN A C 1
ATOM 805 O O . ASN A 1 111 ? 10.371 -7.743 -21.867 1.00 92.44 111 ASN A O 1
ATOM 809 N N . ARG A 1 112 ? 10.242 -6.245 -20.204 1.00 92.12 112 ARG A N 1
ATOM 810 C CA . ARG A 1 112 ? 10.970 -7.029 -19.195 1.00 92.12 112 ARG A CA 1
ATOM 811 C C . ARG A 1 112 ? 10.086 -7.495 -18.043 1.00 92.12 112 ARG A C 1
ATOM 813 O O . ARG A 1 112 ? 10.587 -8.151 -17.131 1.00 92.12 112 ARG A O 1
ATOM 820 N N . LEU A 1 113 ? 8.800 -7.148 -18.041 1.00 90.81 113 LEU A N 1
ATOM 821 C CA . LEU A 1 113 ? 7.894 -7.600 -16.996 1.00 90.81 113 LEU A CA 1
ATOM 822 C C . LEU A 1 113 ? 7.514 -9.066 -17.191 1.00 90.81 113 LEU A C 1
ATOM 824 O O . LEU A 1 113 ? 7.038 -9.468 -18.246 1.00 90.81 113 LEU A O 1
ATOM 828 N N . SER A 1 114 ? 7.639 -9.840 -16.119 1.00 91.69 114 SER A N 1
ATOM 829 C CA . SER A 1 114 ? 7.132 -11.212 -16.018 1.00 91.69 114 SER A CA 1
ATOM 830 C C . SER A 1 114 ? 5.673 -11.280 -15.540 1.00 91.69 114 SER A C 1
ATOM 832 O O . SER A 1 114 ? 5.135 -12.366 -15.344 1.00 91.69 114 SER A O 1
ATOM 834 N N . TYR A 1 115 ? 5.021 -10.132 -15.326 1.00 93.19 115 TYR A N 1
ATOM 835 C CA . TYR A 1 115 ? 3.659 -10.028 -14.803 1.00 93.19 115 TYR A CA 1
ATOM 836 C C . TYR A 1 115 ? 2.837 -8.977 -15.550 1.00 93.19 115 TYR A C 1
ATOM 838 O O . TYR A 1 115 ? 3.361 -7.997 -16.080 1.00 93.19 115 TYR A O 1
ATOM 846 N N . ARG A 1 116 ? 1.511 -9.143 -15.523 1.00 94.38 116 ARG A N 1
ATOM 847 C CA . ARG A 1 116 ? 0.576 -8.105 -15.960 1.00 94.38 116 ARG A CA 1
ATOM 848 C C . ARG A 1 116 ? 0.359 -7.113 -14.810 1.00 94.38 116 ARG A C 1
ATOM 850 O O . ARG A 1 116 ? -0.051 -7.549 -13.737 1.00 94.38 116 ARG A O 1
ATOM 857 N N . PRO A 1 117 ? 0.622 -5.807 -14.986 1.00 95.06 117 PRO A N 1
ATOM 858 C CA . PRO A 1 117 ? 0.345 -4.826 -13.941 1.00 95.06 117 PRO A CA 1
ATOM 859 C C . PRO A 1 117 ? -1.170 -4.702 -13.702 1.00 95.06 117 PRO A C 1
ATOM 861 O O . PRO A 1 117 ? -1.948 -4.859 -14.652 1.00 95.06 117 PRO A O 1
ATOM 864 N N . PRO A 1 118 ? -1.607 -4.357 -12.476 1.00 96.06 118 PRO A N 1
ATOM 865 C CA . PRO A 1 118 ? -3.003 -4.032 -12.232 1.00 96.06 118 PRO A CA 1
ATOM 866 C C . PRO A 1 118 ? -3.387 -2.744 -12.973 1.00 96.06 118 PRO A C 1
ATOM 868 O O . PRO A 1 118 ? -2.528 -1.968 -13.408 1.00 96.06 118 PRO A O 1
ATOM 871 N N . ALA A 1 119 ? -4.691 -2.502 -13.124 1.00 95.00 119 ALA A N 1
ATOM 872 C CA . ALA A 1 119 ? -5.170 -1.264 -13.729 1.00 95.00 119 ALA A CA 1
ATOM 873 C C . ALA A 1 119 ? -4.650 -0.050 -12.929 1.00 95.00 119 ALA A C 1
ATOM 875 O O . ALA A 1 119 ? -4.727 -0.053 -11.694 1.00 95.00 119 ALA A O 1
ATOM 876 N N . PRO A 1 120 ? -4.097 0.983 -13.591 1.00 95.62 120 PRO A N 1
ATOM 877 C CA . PRO A 1 120 ? -3.640 2.170 -12.887 1.00 95.62 120 PRO A CA 1
ATOM 878 C C . PRO A 1 120 ? -4.838 2.909 -12.288 1.00 95.62 120 PRO A C 1
ATOM 880 O O . PRO A 1 120 ? -5.860 3.099 -12.942 1.00 95.62 120 PRO A O 1
ATOM 883 N N . TRP A 1 121 ? -4.683 3.364 -11.049 1.00 93.56 121 TRP A N 1
ATOM 884 C CA . TRP A 1 121 ? -5.634 4.262 -10.396 1.00 93.56 121 TRP A CA 1
ATOM 885 C C . TRP A 1 121 ? -5.455 5.703 -10.876 1.00 93.56 121 TRP A C 1
ATOM 887 O O . TRP A 1 121 ? -6.424 6.422 -11.096 1.00 93.56 121 TRP A O 1
ATOM 897 N N . LEU A 1 122 ? -4.199 6.114 -11.053 1.00 91.38 122 LEU A N 1
ATOM 898 C CA . LEU A 1 122 ? -3.832 7.431 -11.552 1.00 91.38 122 LEU A CA 1
ATOM 899 C C . LEU A 1 122 ? -2.642 7.289 -12.498 1.00 91.38 122 LEU A C 1
ATOM 901 O O . LEU A 1 122 ? -1.706 6.541 -12.210 1.00 91.38 122 LEU A O 1
ATOM 905 N N . SER A 1 123 ? -2.669 8.036 -13.598 1.00 88.31 123 SER A N 1
ATOM 906 C CA . SER A 1 123 ? -1.512 8.228 -14.473 1.00 88.31 123 SER A CA 1
ATOM 907 C C . SER A 1 123 ? -1.164 9.712 -14.498 1.00 88.31 123 SER A C 1
ATOM 909 O O . SER A 1 123 ? -2.044 10.545 -14.700 1.00 88.31 123 SER A O 1
ATOM 911 N N . THR A 1 124 ? 0.099 10.045 -14.268 1.00 81.00 124 THR A N 1
ATOM 912 C CA . THR A 1 124 ? 0.620 11.417 -14.325 1.00 81.00 124 THR A CA 1
ATOM 913 C C . THR A 1 124 ? 1.839 11.458 -15.231 1.00 81.00 124 THR A C 1
ATOM 915 O O . THR A 1 124 ? 2.452 10.426 -15.486 1.00 81.00 124 THR A O 1
ATOM 918 N N . VAL A 1 125 ? 2.228 12.636 -15.708 1.00 78.75 125 VAL A N 1
ATOM 919 C CA . VAL A 1 125 ? 3.551 12.801 -16.322 1.00 78.75 125 VAL A CA 1
ATOM 920 C C . VAL A 1 125 ? 4.606 12.686 -15.215 1.00 78.75 125 VAL A C 1
ATOM 922 O O . VAL A 1 125 ? 4.386 13.146 -14.091 1.00 78.75 125 VAL A O 1
ATOM 925 N N . ALA A 1 126 ? 5.705 11.992 -15.492 1.00 76.31 126 ALA A N 1
ATOM 926 C CA . ALA A 1 126 ? 6.848 11.877 -14.599 1.00 76.31 126 ALA A CA 1
ATOM 927 C C . ALA A 1 126 ? 7.470 13.264 -14.339 1.00 76.31 126 ALA A C 1
ATOM 929 O O . ALA A 1 126 ? 7.337 14.151 -15.183 1.00 76.31 126 ALA A O 1
ATOM 930 N N . PRO A 1 127 ? 8.158 13.485 -13.203 1.00 71.69 127 PRO A N 1
ATOM 931 C CA . PRO A 1 127 ? 8.747 14.793 -12.892 1.00 71.69 127 PRO A CA 1
ATOM 932 C C . PRO A 1 127 ? 9.730 15.313 -13.950 1.00 71.69 127 PRO A C 1
ATOM 934 O O . PRO A 1 127 ? 9.869 16.518 -14.115 1.00 71.69 127 PRO A O 1
ATOM 937 N N . ASP A 1 128 ? 10.393 14.410 -14.671 1.00 75.31 128 ASP A N 1
ATOM 938 C CA . ASP A 1 128 ? 11.320 14.724 -15.762 1.00 75.31 128 ASP A CA 1
ATOM 939 C C . ASP A 1 128 ? 10.616 15.009 -17.104 1.00 75.31 128 ASP A C 1
ATOM 941 O O . ASP A 1 128 ? 11.275 15.308 -18.097 1.00 75.31 128 ASP A O 1
ATOM 945 N N . GLY A 1 129 ? 9.287 14.887 -17.162 1.00 78.31 129 GLY A N 1
ATOM 946 C CA . GLY A 1 129 ? 8.491 15.099 -18.368 1.00 78.31 129 GLY A CA 1
ATOM 947 C C . GLY A 1 129 ? 8.579 13.979 -19.408 1.00 78.31 129 GLY A C 1
ATOM 948 O O . GLY A 1 129 ? 7.898 14.060 -20.428 1.00 78.31 129 GLY A O 1
ATOM 949 N N . SER A 1 130 ? 9.393 12.940 -19.193 1.00 78.00 130 SER A N 1
ATOM 950 C CA . SER A 1 130 ? 9.809 12.042 -20.281 1.00 78.00 130 SER A CA 1
ATOM 951 C C . SER A 1 130 ? 8.903 10.820 -20.466 1.00 78.00 130 SER A C 1
ATOM 953 O O . SER A 1 130 ? 8.925 10.177 -21.515 1.00 78.00 130 SER A O 1
ATOM 955 N N . HIS A 1 131 ? 8.090 10.479 -19.463 1.00 78.31 131 HIS A N 1
ATOM 956 C CA . HIS A 1 131 ? 7.188 9.327 -19.509 1.00 78.31 131 HIS A CA 1
ATOM 957 C C . HIS A 1 131 ? 6.016 9.457 -18.533 1.00 78.31 131 HIS A C 1
ATOM 959 O O . HIS A 1 131 ? 5.971 10.357 -17.700 1.00 78.31 131 HIS A O 1
ATOM 965 N N . PHE A 1 132 ? 5.046 8.543 -18.624 1.00 83.81 132 PHE A N 1
ATOM 966 C CA . PHE A 1 132 ? 3.946 8.470 -17.665 1.00 83.81 132 PHE A CA 1
ATOM 967 C C . PHE A 1 132 ? 4.339 7.665 -16.425 1.00 83.81 132 PHE A C 1
ATOM 969 O O . PHE A 1 132 ? 4.744 6.505 -16.523 1.00 83.81 132 PHE A O 1
ATOM 976 N N . ALA A 1 133 ? 4.140 8.272 -15.260 1.00 89.44 133 ALA A N 1
ATOM 977 C CA . ALA A 1 133 ? 4.149 7.627 -13.962 1.00 89.44 133 ALA A CA 1
ATOM 978 C C . ALA A 1 133 ? 2.757 7.080 -13.633 1.00 89.44 133 ALA A C 1
ATOM 980 O O . ALA A 1 133 ? 1.747 7.765 -13.803 1.00 89.44 133 ALA A O 1
ATOM 981 N N . ARG A 1 134 ? 2.693 5.853 -13.122 1.00 94.69 134 ARG A N 1
ATOM 982 C CA . ARG A 1 134 ? 1.452 5.208 -12.692 1.00 94.69 134 ARG A CA 1
ATOM 983 C C . ARG A 1 134 ? 1.440 4.990 -11.189 1.00 94.69 134 ARG A C 1
ATOM 985 O O . ARG A 1 134 ? 2.441 4.607 -10.586 1.00 94.69 134 ARG A O 1
ATOM 992 N N . ARG A 1 135 ? 0.265 5.204 -10.603 1.00 95.50 135 ARG A N 1
ATOM 993 C CA . ARG A 1 135 ? -0.074 4.807 -9.237 1.00 95.50 135 ARG A CA 1
ATOM 994 C C . ARG A 1 135 ? -1.158 3.750 -9.290 1.00 95.50 135 ARG A C 1
ATOM 996 O O . ARG A 1 135 ? -2.052 3.800 -10.136 1.00 95.50 135 ARG A O 1
ATOM 1003 N N . PHE A 1 136 ? -1.102 2.832 -8.347 1.00 97.50 136 PHE A N 1
ATOM 1004 C CA . PHE A 1 136 ? -2.008 1.703 -8.232 1.00 97.50 136 PHE A CA 1
ATOM 1005 C C . PHE A 1 136 ? -2.726 1.778 -6.895 1.00 97.50 136 PHE A C 1
ATOM 1007 O O . PHE A 1 136 ? -2.163 2.266 -5.912 1.00 97.50 136 PHE A O 1
ATOM 1014 N N . ARG A 1 137 ? -3.976 1.317 -6.871 1.00 97.31 137 ARG A N 1
ATOM 1015 C CA . ARG A 1 137 ? -4.832 1.355 -5.688 1.00 97.31 137 ARG A CA 1
ATOM 1016 C C . ARG A 1 137 ? -5.178 -0.065 -5.272 1.00 97.31 137 ARG A C 1
ATOM 1018 O O . ARG A 1 137 ? -5.873 -0.772 -5.993 1.00 97.31 137 ARG A O 1
ATOM 1025 N N . ALA A 1 138 ? -4.705 -0.451 -4.096 1.00 98.00 138 ALA A N 1
ATOM 1026 C CA . ALA A 1 138 ? -5.014 -1.721 -3.460 1.00 98.00 138 ALA A CA 1
ATOM 1027 C C . ALA A 1 138 ? -6.137 -1.536 -2.436 1.00 98.00 138 ALA A C 1
ATOM 1029 O O . ALA A 1 138 ? -6.167 -0.522 -1.737 1.00 98.00 138 ALA A O 1
ATOM 1030 N N . ARG A 1 139 ? -7.031 -2.520 -2.321 1.00 97.56 139 ARG A N 1
ATOM 1031 C CA . ARG A 1 139 ? -8.098 -2.562 -1.314 1.00 97.56 139 ARG A CA 1
ATOM 1032 C C . ARG A 1 139 ? -7.997 -3.867 -0.530 1.00 97.56 139 ARG A C 1
ATOM 1034 O O . ARG A 1 139 ? -7.876 -4.929 -1.128 1.00 97.56 139 ARG A O 1
ATOM 1041 N N . PHE A 1 140 ? -8.078 -3.765 0.790 1.00 97.88 140 PHE A N 1
ATOM 1042 C CA . PHE A 1 140 ? -8.070 -4.889 1.713 1.00 97.88 140 PHE A CA 1
ATOM 1043 C C . PHE A 1 140 ? -9.287 -4.806 2.633 1.00 97.88 140 PHE A C 1
ATOM 1045 O O . PHE A 1 140 ? -9.431 -3.838 3.379 1.00 97.88 140 PHE A O 1
ATOM 1052 N N . ASP A 1 141 ? -10.147 -5.817 2.579 1.00 97.31 141 ASP A N 1
ATOM 1053 C CA . ASP A 1 141 ? -11.357 -5.917 3.396 1.00 97.31 141 ASP A CA 1
ATOM 1054 C C . ASP A 1 141 ? -11.108 -6.806 4.630 1.00 97.31 141 ASP A C 1
ATOM 1056 O O . ASP A 1 141 ? -10.420 -7.826 4.540 1.00 97.31 141 ASP A O 1
ATOM 1060 N N . LEU A 1 142 ? -11.648 -6.419 5.793 1.00 95.25 142 LEU A N 1
ATOM 1061 C CA . LEU A 1 142 ? -11.525 -7.168 7.056 1.00 95.25 142 LEU A CA 1
ATOM 1062 C C . LEU A 1 142 ? -12.646 -8.201 7.267 1.00 95.25 142 LEU A C 1
ATOM 1064 O O . LEU A 1 142 ? -12.559 -9.017 8.179 1.00 95.25 142 LEU A O 1
ATOM 1068 N N . GLY A 1 143 ? -13.726 -8.142 6.483 1.00 93.75 143 GLY A N 1
ATOM 1069 C CA . GLY A 1 143 ? -14.942 -8.942 6.685 1.00 93.75 143 GLY A CA 1
ATOM 1070 C C . GLY A 1 143 ? -15.849 -8.428 7.813 1.00 93.75 143 GLY A C 1
ATOM 1071 O O . GLY A 1 143 ? -17.068 -8.481 7.682 1.00 93.75 143 GLY A O 1
ATOM 1072 N N . SER A 1 144 ? -15.276 -7.851 8.871 1.00 93.75 144 SER A N 1
ATOM 1073 C CA . SER A 1 144 ? -15.995 -7.138 9.934 1.00 93.75 144 SER A CA 1
ATOM 1074 C C . SER A 1 144 ? -15.210 -5.907 10.407 1.00 93.75 144 SER A C 1
ATOM 1076 O O . SER A 1 144 ? -13.979 -5.980 10.464 1.00 93.75 144 SER A O 1
ATOM 1078 N N . PRO A 1 145 ? -15.871 -4.797 10.784 1.00 95.94 145 PRO A N 1
ATOM 1079 C CA . PRO A 1 145 ? -15.177 -3.631 11.321 1.00 95.94 145 PRO A CA 1
ATOM 1080 C C . PRO A 1 145 ? -14.438 -3.936 12.636 1.00 95.94 145 PRO A C 1
ATOM 1082 O O . PRO A 1 145 ? -14.965 -4.635 13.500 1.00 95.94 145 PRO A O 1
ATOM 1085 N N . VAL A 1 146 ? -13.236 -3.379 12.810 1.00 96.38 146 VAL A N 1
ATOM 1086 C CA . VAL A 1 146 ? -12.430 -3.491 14.043 1.00 96.38 146 VAL A CA 1
ATOM 1087 C C . VAL A 1 146 ? -12.043 -2.116 14.581 1.00 96.38 146 VAL A C 1
ATOM 1089 O O . VAL A 1 146 ? -11.810 -1.187 13.808 1.00 96.38 146 VAL A O 1
ATOM 1092 N N . ALA A 1 147 ? -11.919 -1.984 15.901 1.00 95.75 147 ALA A N 1
ATOM 1093 C CA . ALA A 1 147 ? -11.393 -0.776 16.534 1.00 95.75 147 ALA A CA 1
ATOM 1094 C C . ALA A 1 147 ? -9.854 -0.793 16.510 1.00 95.75 147 ALA A C 1
ATOM 1096 O O . ALA A 1 147 ? -9.223 -1.497 17.297 1.00 95.75 147 ALA A O 1
ATOM 1097 N N . ALA A 1 148 ? -9.245 -0.032 15.600 1.00 96.50 148 ALA A N 1
ATOM 1098 C CA . ALA A 1 148 ? -7.795 0.039 15.440 1.00 96.50 148 ALA A CA 1
ATOM 1099 C C . ALA A 1 148 ? -7.220 1.296 16.106 1.00 96.50 148 ALA A C 1
ATOM 1101 O O . ALA A 1 148 ? -7.765 2.390 15.977 1.00 96.50 148 ALA A O 1
ATOM 1102 N N . ALA A 1 149 ? -6.070 1.153 16.764 1.00 96.44 149 ALA A N 1
ATOM 1103 C CA . ALA A 1 149 ? -5.329 2.269 17.357 1.00 96.44 149 ALA A CA 1
ATOM 1104 C C . ALA A 1 149 ? -4.031 2.587 16.602 1.00 96.44 149 ALA A C 1
ATOM 1106 O O . ALA A 1 149 ? -3.488 3.682 16.746 1.00 96.44 149 ALA A O 1
ATOM 1107 N N . TRP A 1 150 ? -3.530 1.659 15.783 1.00 97.44 150 TRP A N 1
ATOM 1108 C CA . TRP A 1 150 ? -2.337 1.867 14.968 1.00 97.44 150 TRP A CA 1
ATOM 1109 C C . TRP A 1 150 ? -2.485 1.258 13.581 1.00 97.44 150 TRP A C 1
ATOM 1111 O O . TRP A 1 150 ? -3.087 0.200 13.404 1.00 97.44 150 TRP A O 1
ATOM 1121 N N . VAL A 1 151 ? -1.824 1.888 12.613 1.00 96.62 151 VAL A N 1
ATOM 1122 C CA . VAL A 1 151 ? -1.502 1.288 11.318 1.00 96.62 151 VAL A CA 1
ATOM 1123 C C . VAL A 1 151 ? 0.011 1.232 11.157 1.00 96.62 151 VAL A C 1
ATOM 1125 O O . VAL A 1 151 ? 0.723 2.186 11.481 1.00 96.62 151 VAL A O 1
ATOM 1128 N N . VAL A 1 152 ? 0.513 0.100 10.676 1.00 97.69 152 VAL A N 1
ATOM 1129 C CA . VAL A 1 152 ? 1.941 -0.149 10.473 1.00 97.69 152 VAL A CA 1
ATOM 1130 C C . VAL A 1 152 ? 2.155 -0.711 9.078 1.00 97.69 152 VAL A C 1
ATOM 1132 O O . VAL A 1 152 ? 1.510 -1.681 8.693 1.00 97.69 152 VAL A O 1
ATOM 1135 N N . VAL A 1 153 ? 3.097 -0.136 8.333 1.00 97.56 153 VAL A N 1
ATOM 1136 C CA . VAL A 1 153 ? 3.531 -0.652 7.034 1.00 97.56 153 VAL A CA 1
ATOM 1137 C C . VAL A 1 153 ? 5.025 -0.939 7.079 1.00 97.56 153 VAL A C 1
ATOM 1139 O O . VAL A 1 153 ? 5.818 -0.091 7.487 1.00 97.56 153 VAL A O 1
ATOM 1142 N N . ARG A 1 154 ? 5.427 -2.152 6.696 1.00 98.25 154 ARG A N 1
ATOM 1143 C CA . ARG A 1 154 ? 6.817 -2.622 6.781 1.00 98.25 154 ARG A CA 1
ATOM 1144 C C . ARG A 1 154 ? 7.278 -3.246 5.477 1.00 98.25 154 ARG A C 1
ATOM 1146 O O . ARG A 1 154 ? 6.638 -4.148 4.948 1.00 98.25 154 ARG A O 1
ATOM 1153 N N . ARG A 1 155 ? 8.451 -2.829 5.022 1.00 97.38 155 ARG A N 1
ATOM 1154 C CA . ARG A 1 155 ? 9.182 -3.420 3.904 1.00 97.38 155 ARG A CA 1
ATOM 1155 C C . ARG A 1 155 ? 9.833 -4.745 4.335 1.00 97.38 155 ARG A C 1
ATOM 1157 O O . ARG A 1 155 ? 10.579 -4.756 5.321 1.00 97.38 155 ARG A O 1
ATOM 1164 N N . PRO A 1 156 ? 9.628 -5.861 3.612 1.00 96.75 156 PRO A N 1
ATOM 1165 C CA . PRO A 1 156 ? 10.328 -7.113 3.871 1.00 96.75 156 PRO A CA 1
ATOM 1166 C C . PRO A 1 156 ? 11.847 -6.963 3.761 1.00 96.75 156 PRO A C 1
ATOM 1168 O O . PRO A 1 156 ? 12.370 -6.215 2.932 1.00 96.75 156 PRO A O 1
ATOM 1171 N N . ARG A 1 157 ? 12.590 -7.718 4.581 1.00 93.94 157 ARG A N 1
ATOM 1172 C CA . ARG A 1 157 ? 14.061 -7.666 4.569 1.00 93.94 157 ARG A CA 1
ATOM 1173 C C . ARG A 1 157 ? 14.683 -8.199 3.279 1.00 93.94 157 ARG A C 1
ATOM 1175 O O . ARG A 1 157 ? 15.761 -7.737 2.929 1.00 93.94 157 ARG A O 1
ATOM 1182 N N . ARG A 1 158 ? 13.994 -9.127 2.607 1.00 94.31 158 ARG A N 1
ATOM 1183 C CA . ARG A 1 158 ? 14.468 -9.848 1.415 1.00 94.31 158 ARG A CA 1
ATOM 1184 C C . ARG A 1 158 ? 14.356 -9.055 0.108 1.00 94.31 158 ARG A C 1
ATOM 1186 O O . ARG A 1 158 ? 14.835 -9.537 -0.906 1.00 94.31 158 ARG A O 1
ATOM 1193 N N . LEU A 1 159 ? 13.731 -7.874 0.110 1.00 96.06 159 LEU A N 1
ATOM 1194 C CA . LEU A 1 159 ? 13.657 -7.053 -1.100 1.00 96.06 159 LEU A CA 1
ATOM 1195 C C . LEU A 1 159 ? 15.031 -6.456 -1.450 1.00 96.06 159 LEU A C 1
ATOM 1197 O O . LEU A 1 159 ? 15.676 -5.918 -0.535 1.00 96.06 159 LEU A O 1
ATOM 1201 N N . PRO A 1 160 ? 15.435 -6.465 -2.740 1.00 96.81 160 PRO A N 1
ATOM 1202 C CA . PRO A 1 160 ? 16.671 -5.843 -3.213 1.00 96.81 160 PRO A CA 1
ATOM 1203 C C . PRO A 1 160 ? 16.805 -4.412 -2.690 1.00 96.81 160 PRO A C 1
ATOM 1205 O O . PRO A 1 160 ? 15.809 -3.697 -2.705 1.00 96.81 160 PRO A O 1
ATOM 1208 N N . PRO A 1 161 ? 17.972 -3.953 -2.205 1.00 95.25 161 PRO A N 1
ATOM 1209 C CA . PRO A 1 161 ? 18.096 -2.654 -1.532 1.00 95.25 161 PRO A CA 1
ATOM 1210 C C . PRO A 1 161 ? 17.587 -1.451 -2.337 1.00 95.25 161 PRO A C 1
ATOM 1212 O O . PRO A 1 161 ? 17.030 -0.535 -1.738 1.00 95.25 161 PRO A O 1
ATOM 1215 N N . ALA A 1 162 ? 17.731 -1.494 -3.664 1.00 96.38 162 ALA A N 1
ATOM 1216 C CA . ALA A 1 162 ? 17.267 -0.451 -4.576 1.00 96.38 162 ALA A CA 1
ATOM 1217 C C . ALA A 1 162 ? 15.739 -0.416 -4.754 1.00 96.38 162 ALA A C 1
ATOM 1219 O O . ALA A 1 162 ? 15.207 0.596 -5.185 1.00 96.38 162 ALA A O 1
ATOM 1220 N N . THR A 1 163 ? 15.017 -1.494 -4.429 1.00 97.31 163 THR A N 1
ATOM 1221 C CA . THR A 1 163 ? 13.558 -1.525 -4.559 1.00 97.31 163 THR A CA 1
ATOM 1222 C C . THR A 1 163 ? 12.903 -0.661 -3.485 1.00 97.31 163 THR A C 1
ATOM 1224 O O . THR A 1 163 ? 13.059 -0.930 -2.281 1.00 97.31 163 THR A O 1
ATOM 1227 N N . GLU A 1 164 ? 12.096 0.301 -3.928 1.00 97.38 164 GLU A N 1
ATOM 1228 C CA . GLU A 1 164 ? 11.358 1.229 -3.071 1.00 97.38 164 GLU A CA 1
ATOM 1229 C C . GLU A 1 164 ? 9.854 1.135 -3.308 1.00 97.38 164 GLU A C 1
ATOM 1231 O O . GLU A 1 164 ? 9.382 1.261 -4.436 1.00 97.38 164 GLU A O 1
ATOM 1236 N N . VAL A 1 165 ? 9.093 0.949 -2.229 1.00 97.62 165 VAL A N 1
ATOM 1237 C CA . VAL A 1 165 ? 7.627 1.039 -2.260 1.00 97.62 165 VAL A CA 1
ATOM 1238 C C . VAL A 1 165 ? 7.237 2.446 -1.837 1.00 97.62 165 VAL A C 1
ATOM 1240 O O . VAL A 1 165 ? 7.483 2.831 -0.694 1.00 97.62 165 VAL A O 1
ATOM 1243 N N . VAL A 1 166 ? 6.610 3.209 -2.725 1.00 96.88 166 VAL A N 1
ATOM 1244 C CA . VAL A 1 166 ? 6.145 4.567 -2.427 1.00 96.88 166 VAL A CA 1
ATOM 1245 C C . VAL A 1 166 ? 4.663 4.517 -2.085 1.00 96.88 166 VAL A C 1
ATOM 1247 O O . VAL A 1 166 ? 3.853 4.066 -2.890 1.00 96.88 166 VAL A O 1
ATOM 1250 N N . LEU A 1 167 ? 4.301 4.968 -0.885 1.00 95.81 167 LEU A N 1
ATOM 1251 C CA . LEU A 1 167 ? 2.922 5.095 -0.418 1.00 95.81 167 LEU A CA 1
ATOM 1252 C C . LEU A 1 167 ? 2.505 6.561 -0.523 1.00 95.81 167 LEU A C 1
ATOM 1254 O O . LEU A 1 167 ? 3.020 7.414 0.200 1.00 95.81 167 LEU A O 1
ATOM 1258 N N . TYR A 1 168 ? 1.564 6.853 -1.413 1.00 93.50 168 TYR A N 1
ATOM 1259 C CA . TYR A 1 168 ? 1.050 8.211 -1.609 1.00 93.50 168 TYR A CA 1
ATOM 1260 C C . TYR A 1 168 ? -0.137 8.501 -0.704 1.00 93.50 168 TYR A C 1
ATOM 1262 O O . TYR A 1 168 ? -0.301 9.617 -0.219 1.00 93.50 168 TYR A O 1
ATOM 1270 N N . ARG A 1 169 ? -0.985 7.491 -0.490 1.00 92.06 169 ARG A N 1
ATOM 1271 C CA . ARG A 1 169 ? -2.182 7.608 0.335 1.00 92.06 169 ARG A CA 1
ATOM 1272 C C . ARG A 1 169 ? -2.498 6.279 0.998 1.00 92.06 169 ARG A C 1
ATOM 1274 O O . ARG A 1 169 ? -2.325 5.220 0.404 1.00 92.06 169 ARG A O 1
ATOM 1281 N N . LEU A 1 170 ? -2.999 6.358 2.219 1.00 93.56 170 LEU A N 1
ATOM 1282 C CA . LEU A 1 170 ? -3.596 5.256 2.949 1.00 93.56 170 LEU A CA 1
ATOM 1283 C C . LEU A 1 170 ? -4.955 5.756 3.430 1.00 93.56 170 LEU A C 1
ATOM 1285 O O . LEU A 1 170 ? -5.052 6.872 3.922 1.00 93.56 170 LEU A O 1
ATOM 1289 N N . GLU A 1 171 ? -6.012 4.986 3.231 1.00 93.44 171 GLU A N 1
ATOM 1290 C CA . GLU A 1 171 ? -7.354 5.325 3.695 1.00 93.44 171 GLU A CA 1
ATOM 1291 C C . GLU A 1 171 ? -7.859 4.188 4.574 1.00 93.44 171 GLU A C 1
ATOM 1293 O O . GLU A 1 171 ? -7.768 3.018 4.200 1.00 93.44 171 GLU A O 1
ATOM 1298 N N . LEU A 1 172 ? -8.407 4.542 5.731 1.00 93.06 172 LEU A N 1
ATOM 1299 C CA . LEU A 1 172 ? -9.107 3.620 6.609 1.00 93.06 172 LEU A CA 1
ATOM 1300 C C . LEU A 1 172 ? -10.596 3.924 6.467 1.00 93.06 172 LEU A C 1
ATOM 1302 O O . LEU A 1 172 ? -11.005 5.080 6.553 1.00 93.06 172 LEU A O 1
ATOM 1306 N N . ARG A 1 173 ? -11.407 2.916 6.161 1.00 91.69 173 ARG A N 1
ATOM 1307 C CA . ARG A 1 173 ? -12.857 3.086 6.003 1.00 91.69 173 ARG A CA 1
ATOM 1308 C C . ARG A 1 173 ? -13.572 2.178 7.004 1.00 91.69 173 ARG A C 1
ATOM 1310 O O . ARG A 1 173 ? -13.066 1.077 7.218 1.00 91.69 173 ARG A O 1
ATOM 1317 N N . PRO A 1 174 ? -14.668 2.637 7.625 1.00 88.38 174 PRO A N 1
ATOM 1318 C CA . PRO A 1 174 ? -15.418 1.907 8.639 1.00 88.38 174 PRO A CA 1
ATOM 1319 C C . PRO A 1 174 ? -16.297 0.824 8.029 1.00 88.38 174 PRO A C 1
ATOM 1321 O O . PRO A 1 174 ? -16.528 0.846 6.797 1.00 88.38 174 PRO A O 1
#

pLDDT: mean 86.92, std 16.29, range [47.84, 98.62]